Protein AF-A0A3Q3VNT7-F1 (afdb_monomer_lite)

Organism: Mola mola (NCBI:txid94237)

Foldseek 3Di:
DQLPQLLVLLVQLVQADLVQLAGDDDPDPPGPGLVVVCVDPLNPLSVLSSVLSNLSVVLVDDPVLSVLLSLLLNLVPDDPPDPPNVVSVVVSVVSVVVSVVVCVVVVPPCPSPVDSVVSSVSSVVSVVSVLVVVVVCCVPCVVCCVPPPDPVVCVVNVNPVVVVVVVVVVVVVVPDDDD

Sequence (179 aa):
MSGSLEVVFIRMCRLFDSQNNSVFFDRKFETLMVQQVKKRSCDDLIVSVFDFAKSMCSLHLSEDELALFSAFVLLSADPLWLQEKLQVEKLQQRTQLALQHLLHKNQRRDGLLSKPSCKVATLRSLCTRHAEKLSAFRAVYSDVIGSRFPPLYKELFGVNSQETLSRAFNETTSGTRSP

InterPro domains:
  IPR000536 Nuclear hormone receptor, ligand-binding domain [PF00104] (19-138)
  IPR000536 Nuclear hormone receptor, ligand-binding domain [PS51843] (1-156)
  IPR035500 Nuclear hormone receptor-like domain superfamily [G3DSA:1.10.565.10] (1-167)
  IPR035500 Nuclear hormone receptor-like domain superfamily [SSF48508] (2-159)

Radius of gyration: 20.41 Å; chains: 1; bounding box: 44×46×74 Å

Structure (mmCIF, N/CA/C/O backbone):
data_AF-A0A3Q3VNT7-F1
#
_entry.id   AF-A0A3Q3VNT7-F1
#
loop_
_atom_site.group_PDB
_atom_site.id
_atom_site.type_symbol
_atom_site.label_atom_id
_atom_site.label_alt_id
_atom_site.label_comp_id
_atom_site.label_asym_id
_atom_site.label_entity_id
_atom_site.label_seq_id
_atom_site.pdbx_PDB_ins_code
_atom_site.Cartn_x
_atom_site.Cartn_y
_atom_site.Cartn_z
_atom_site.occupancy
_atom_site.B_iso_or_equiv
_atom_site.auth_seq_id
_atom_site.auth_comp_id
_atom_site.a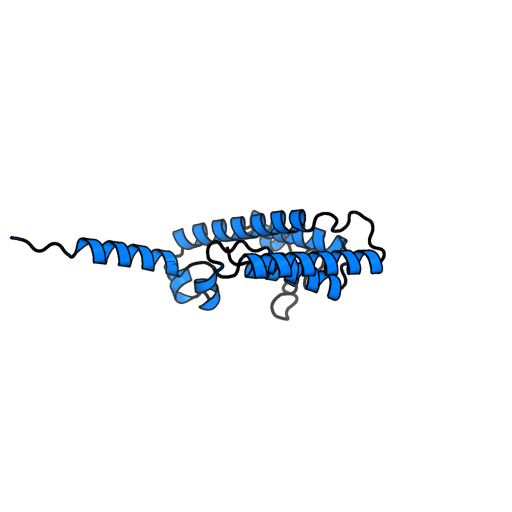uth_asym_id
_atom_site.auth_atom_id
_atom_site.pdbx_PDB_model_num
ATOM 1 N N . MET A 1 1 ? -3.908 7.938 -9.041 1.00 53.28 1 MET A N 1
ATOM 2 C CA . MET A 1 1 ? -3.459 6.546 -9.282 1.00 53.28 1 MET A CA 1
ATOM 3 C C . MET A 1 1 ? -4.440 5.613 -8.596 1.00 53.28 1 MET A C 1
ATOM 5 O O . MET A 1 1 ? -4.939 5.979 -7.540 1.00 53.28 1 MET A O 1
ATOM 9 N N . SER A 1 2 ? -4.749 4.461 -9.193 1.00 67.94 2 SER A N 1
ATOM 10 C CA . SER A 1 2 ? -5.614 3.457 -8.558 1.00 67.94 2 SER A CA 1
ATOM 11 C C . SER A 1 2 ? -4.939 2.893 -7.299 1.00 67.94 2 SER A C 1
ATOM 13 O O . SER A 1 2 ? -3.744 2.600 -7.331 1.00 67.94 2 SER A O 1
ATOM 15 N N . GLY A 1 3 ? -5.687 2.732 -6.201 1.00 80.88 3 GLY A N 1
ATOM 16 C CA . GLY A 1 3 ? -5.177 2.233 -4.910 1.00 80.88 3 GLY A CA 1
ATOM 17 C C . GLY A 1 3 ? -4.738 0.764 -4.918 1.00 80.88 3 GLY A C 1
ATOM 18 O O . GLY A 1 3 ? -4.270 0.247 -3.906 1.00 80.88 3 GLY A O 1
ATOM 19 N N . SER A 1 4 ? -4.868 0.070 -6.051 1.00 87.31 4 SER A N 1
ATOM 20 C CA . SER A 1 4 ? -4.514 -1.343 -6.186 1.00 87.31 4 SER A CA 1
ATOM 21 C C . SER A 1 4 ? -3.041 -1.619 -5.874 1.00 87.31 4 SER A C 1
ATOM 23 O O . SER A 1 4 ? -2.745 -2.581 -5.167 1.00 87.31 4 SER A O 1
ATOM 25 N N . LEU A 1 5 ? -2.114 -0.768 -6.334 1.00 90.88 5 LEU A N 1
ATOM 26 C CA . LEU A 1 5 ? -0.682 -0.949 -6.060 1.00 90.88 5 LEU A CA 1
ATOM 27 C C . LEU A 1 5 ? -0.347 -0.740 -4.576 1.00 90.88 5 LEU A C 1
ATOM 29 O O . LEU A 1 5 ? 0.462 -1.477 -4.015 1.00 90.88 5 LEU A O 1
ATOM 33 N N . GLU A 1 6 ? -1.005 0.218 -3.922 1.00 92.62 6 GLU A N 1
ATOM 34 C CA . GLU A 1 6 ? -0.840 0.456 -2.485 1.00 92.62 6 GLU A CA 1
ATOM 35 C C . GLU A 1 6 ? -1.237 -0.794 -1.685 1.00 92.62 6 GLU A C 1
ATOM 37 O O . GLU A 1 6 ? -0.494 -1.248 -0.814 1.00 92.62 6 GLU A O 1
ATOM 42 N N . VAL A 1 7 ? -2.365 -1.418 -2.044 1.00 92.75 7 VAL A N 1
ATOM 43 C CA . VAL A 1 7 ? -2.821 -2.674 -1.431 1.00 92.75 7 VAL A CA 1
ATOM 44 C C . VAL A 1 7 ? -1.852 -3.826 -1.707 1.00 92.75 7 VAL A C 1
ATOM 46 O O . VAL A 1 7 ? -1.610 -4.638 -0.812 1.00 92.75 7 VAL A O 1
ATOM 49 N N . VAL A 1 8 ? -1.250 -3.899 -2.899 1.00 92.12 8 VAL A N 1
ATOM 50 C CA . VAL A 1 8 ? -0.211 -4.899 -3.205 1.00 92.12 8 VAL A CA 1
ATOM 51 C C . VAL A 1 8 ? 0.985 -4.750 -2.264 1.00 92.12 8 VAL A C 1
ATOM 53 O O . VAL A 1 8 ? 1.425 -5.752 -1.701 1.00 92.12 8 VAL A O 1
ATOM 56 N N . PHE A 1 9 ? 1.473 -3.529 -2.019 1.00 92.88 9 PHE A N 1
ATOM 57 C CA . PHE A 1 9 ? 2.572 -3.307 -1.072 1.00 92.88 9 PHE A CA 1
ATOM 58 C C . PHE A 1 9 ? 2.203 -3.710 0.359 1.00 92.88 9 PHE A C 1
ATOM 60 O O . PHE A 1 9 ? 3.011 -4.332 1.050 1.00 92.88 9 PHE A O 1
ATOM 67 N N . ILE A 1 10 ? 0.971 -3.441 0.798 1.00 93.19 10 ILE A N 1
ATOM 68 C CA . ILE A 1 10 ? 0.489 -3.899 2.109 1.00 93.19 10 ILE A CA 1
ATOM 69 C C . ILE A 1 10 ? 0.477 -5.432 2.176 1.00 93.19 10 ILE A C 1
ATOM 71 O O . ILE A 1 10 ? 0.971 -6.019 3.138 1.00 93.19 10 ILE A O 1
ATOM 75 N N . ARG A 1 11 ? -0.058 -6.107 1.152 1.00 90.25 11 ARG A N 1
ATOM 76 C CA . ARG A 1 11 ? -0.147 -7.576 1.122 1.00 90.25 11 ARG A CA 1
ATOM 77 C C . ARG A 1 11 ? 1.221 -8.243 1.032 1.00 90.25 11 ARG A C 1
ATOM 79 O O . ARG A 1 11 ? 1.415 -9.283 1.655 1.00 90.25 11 ARG A O 1
ATOM 86 N N . MET A 1 12 ? 2.168 -7.626 0.334 1.00 89.44 12 MET A N 1
ATOM 87 C CA . MET A 1 12 ? 3.555 -8.079 0.262 1.00 89.44 12 MET A CA 1
ATOM 88 C C . MET A 1 12 ? 4.237 -8.101 1.639 1.00 89.44 12 MET A C 1
ATOM 90 O O . MET A 1 12 ? 5.047 -8.989 1.881 1.00 89.44 12 MET A O 1
ATOM 94 N N . CYS A 1 13 ? 3.835 -7.249 2.591 1.00 88.38 13 CYS A N 1
ATOM 95 C CA . CYS A 1 13 ? 4.360 -7.291 3.963 1.00 88.38 13 CYS A CA 1
ATOM 96 C C . CYS A 1 13 ? 4.090 -8.633 4.674 1.00 88.38 13 CYS A C 1
ATOM 98 O O . CYS A 1 13 ? 4.841 -9.012 5.564 1.00 88.38 13 CYS A O 1
ATOM 100 N N . ARG A 1 14 ? 3.051 -9.383 4.272 1.00 86.44 14 ARG A N 1
ATOM 101 C CA . ARG A 1 14 ? 2.756 -10.732 4.808 1.00 86.44 14 ARG A CA 1
ATOM 102 C C . ARG A 1 14 ? 3.728 -11.795 4.304 1.00 86.44 14 ARG A C 1
ATOM 104 O O . ARG A 1 14 ? 3.849 -12.859 4.896 1.00 86.44 14 ARG A O 1
ATOM 111 N N . LEU A 1 15 ? 4.371 -11.511 3.179 1.00 85.06 15 LEU A N 1
ATOM 112 C CA . LEU A 1 15 ? 5.355 -12.360 2.525 1.00 85.06 15 LEU A CA 1
ATOM 113 C C . LEU A 1 15 ? 6.779 -11.870 2.814 1.00 85.06 15 LEU A C 1
ATOM 115 O O . LEU A 1 15 ? 7.712 -12.331 2.166 1.00 85.06 15 LEU A O 1
ATOM 119 N N . PHE A 1 16 ? 6.953 -10.912 3.72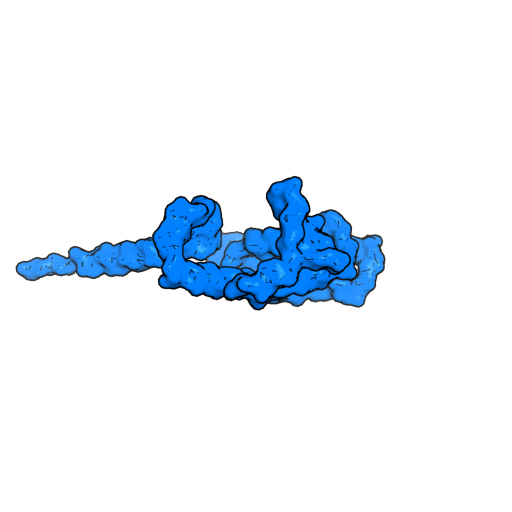8 1.00 86.06 16 PHE A N 1
ATOM 120 C CA . PHE A 1 16 ? 8.247 -10.324 4.043 1.00 86.06 16 PHE A CA 1
ATOM 121 C C . PHE A 1 16 ? 8.838 -10.949 5.306 1.00 86.06 16 PHE A C 1
ATOM 123 O O . PHE A 1 16 ? 8.210 -10.958 6.364 1.00 86.06 16 PHE A O 1
ATOM 130 N N . ASP A 1 17 ? 10.076 -11.418 5.201 1.00 84.38 17 ASP A N 1
ATOM 131 C CA . ASP A 1 17 ? 10.892 -11.820 6.337 1.00 84.38 17 ASP A CA 1
ATOM 132 C C . ASP A 1 17 ? 11.815 -10.661 6.726 1.00 84.38 17 ASP A C 1
ATOM 134 O O . ASP A 1 17 ? 12.792 -10.346 6.034 1.00 84.38 17 ASP A O 1
ATOM 138 N N . SER A 1 18 ? 11.504 -10.029 7.859 1.00 83.44 18 SER A N 1
ATOM 139 C CA . SER A 1 18 ? 12.266 -8.900 8.389 1.00 83.44 18 SER A CA 1
ATOM 140 C C . SER A 1 18 ? 13.630 -9.276 8.959 1.00 83.44 18 SER A C 1
ATOM 142 O O . SER A 1 18 ? 14.480 -8.396 9.067 1.00 83.44 18 SER A O 1
ATOM 144 N N . GLN A 1 19 ? 13.859 -10.539 9.334 1.00 82.00 19 GLN A N 1
ATOM 145 C CA . GLN A 1 19 ? 15.164 -10.981 9.837 1.00 82.00 19 GLN A CA 1
ATOM 146 C C . GLN A 1 19 ? 16.163 -11.081 8.685 1.00 82.00 19 GLN A C 1
ATOM 148 O O . GLN A 1 19 ? 17.286 -10.588 8.778 1.00 82.00 19 GLN A O 1
ATOM 153 N N . ASN A 1 20 ? 15.716 -11.655 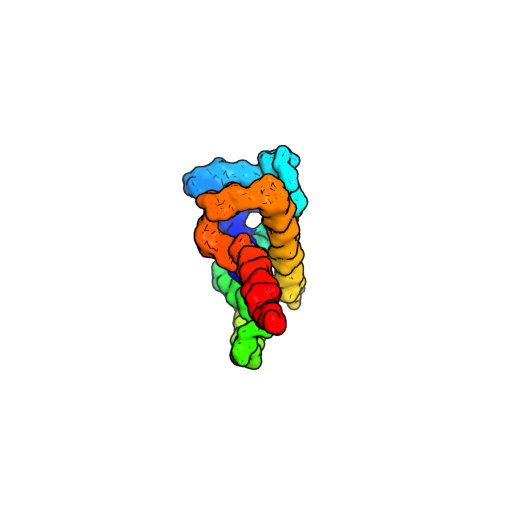7.568 1.00 77.19 20 ASN A N 1
ATOM 154 C CA . ASN A 1 20 ? 16.554 -11.902 6.398 1.00 77.19 20 ASN A CA 1
ATOM 155 C C . ASN A 1 20 ? 16.460 -10.810 5.322 1.00 77.19 20 ASN A C 1
ATOM 157 O O . ASN A 1 20 ? 17.182 -10.870 4.328 1.00 77.19 20 ASN A O 1
ATOM 161 N N . ASN A 1 21 ? 15.595 -9.805 5.504 1.00 75.62 21 ASN A N 1
ATOM 162 C CA . ASN A 1 21 ? 15.298 -8.773 4.508 1.00 75.62 21 ASN A CA 1
ATOM 163 C C . ASN A 1 21 ? 14.986 -9.385 3.141 1.00 75.62 21 ASN A C 1
ATOM 165 O O . ASN A 1 21 ? 15.684 -9.117 2.158 1.00 75.62 21 ASN A O 1
ATOM 169 N N . SER A 1 22 ? 13.964 -10.238 3.104 1.00 75.88 22 SER A N 1
ATOM 170 C CA . SER A 1 22 ? 13.599 -11.006 1.915 1.00 75.88 22 SER A CA 1
ATOM 171 C C . SER A 1 22 ? 12.091 -11.139 1.752 1.00 75.88 22 SER A C 1
ATOM 173 O O . SER A 1 22 ? 11.336 -10.957 2.704 1.00 75.88 22 SER A O 1
ATOM 175 N N . VAL A 1 23 ? 11.655 -11.429 0.527 1.00 76.62 23 VAL A N 1
ATOM 176 C CA . VAL A 1 23 ? 10.243 -11.575 0.162 1.00 76.62 23 VAL A CA 1
ATOM 177 C C . VAL A 1 23 ? 10.044 -12.936 -0.468 1.00 76.62 23 VAL A C 1
ATOM 179 O O . VAL A 1 23 ? 10.806 -13.312 -1.355 1.00 76.62 23 VAL A O 1
ATOM 182 N N . PHE A 1 24 ? 8.999 -13.645 -0.060 1.00 72.44 24 PHE A N 1
ATOM 183 C CA . PHE A 1 24 ? 8.593 -14.881 -0.713 1.00 72.44 24 PHE A CA 1
ATOM 184 C C . PHE A 1 24 ? 7.988 -14.583 -2.091 1.00 72.44 24 PHE A C 1
ATOM 186 O O . PHE A 1 24 ? 6.931 -13.956 -2.185 1.00 72.44 24 PHE A O 1
ATOM 193 N N . PHE A 1 25 ? 8.641 -15.050 -3.159 1.00 66.00 25 PHE A N 1
ATOM 194 C CA . PHE A 1 25 ? 8.184 -14.872 -4.538 1.00 66.00 25 PHE A CA 1
ATOM 195 C C . PHE A 1 25 ? 8.215 -16.204 -5.307 1.00 66.00 25 PHE A C 1
ATOM 197 O O . PHE A 1 25 ? 9.201 -16.928 -5.270 1.00 66.00 25 PHE A O 1
ATOM 204 N N . ASP A 1 26 ? 7.112 -16.535 -5.986 1.00 55.44 26 ASP A N 1
ATOM 205 C CA . ASP A 1 26 ? 6.976 -17.680 -6.909 1.00 55.44 26 ASP A CA 1
ATOM 206 C C . ASP A 1 26 ? 7.361 -19.077 -6.367 1.00 55.44 26 ASP A C 1
ATOM 208 O O . ASP A 1 26 ? 8.075 -19.845 -7.008 1.00 55.44 26 ASP A O 1
ATOM 212 N N . ARG A 1 27 ? 6.885 -19.433 -5.160 1.00 52.91 27 ARG A N 1
ATOM 213 C CA . ARG A 1 27 ? 7.031 -20.773 -4.524 1.00 52.91 27 ARG A CA 1
ATOM 214 C C . ARG A 1 27 ? 8.465 -21.318 -4.405 1.00 52.91 27 ARG A C 1
ATOM 216 O O . ARG A 1 27 ? 8.653 -22.429 -3.914 1.00 52.91 27 ARG A O 1
ATOM 223 N N . LYS A 1 28 ? 9.470 -20.539 -4.781 1.00 53.38 28 LYS A N 1
ATOM 224 C CA . LYS A 1 28 ? 10.877 -20.747 -4.481 1.00 53.38 28 LYS A CA 1
ATOM 225 C C . LYS A 1 28 ? 11.251 -19.727 -3.416 1.00 53.38 28 LYS A C 1
ATOM 227 O O . LYS A 1 28 ? 10.797 -18.586 -3.451 1.00 53.38 28 LYS A O 1
ATOM 232 N N . PHE A 1 29 ? 12.108 -20.111 -2.475 1.00 49.75 29 PHE A N 1
ATOM 233 C CA . PHE A 1 29 ? 12.888 -19.132 -1.717 1.00 49.75 29 PHE A CA 1
ATOM 234 C C . PHE A 1 29 ? 13.902 -18.492 -2.682 1.00 49.75 29 PHE A C 1
ATOM 236 O O . PHE A 1 29 ? 15.109 -18.638 -2.524 1.00 49.75 29 PHE A O 1
ATOM 243 N N . GLU A 1 30 ? 13.438 -17.827 -3.743 1.00 50.97 30 GLU A N 1
ATOM 244 C CA . GLU A 1 30 ? 14.268 -16.839 -4.410 1.00 50.97 30 GLU A CA 1
ATOM 245 C C . GLU A 1 30 ? 14.271 -15.645 -3.481 1.00 50.97 30 GLU A C 1
ATOM 247 O O . GLU A 1 30 ? 13.433 -14.748 -3.542 1.00 50.97 30 GLU A O 1
ATOM 252 N N . THR A 1 31 ? 15.190 -15.718 -2.527 1.00 50.03 31 THR A N 1
ATOM 253 C CA . THR A 1 31 ? 15.513 -14.645 -1.620 1.00 50.03 31 THR A CA 1
ATOM 254 C C . THR A 1 31 ? 15.937 -13.460 -2.480 1.00 50.03 31 THR A C 1
ATOM 256 O O . THR A 1 31 ? 17.117 -13.303 -2.784 1.00 50.03 31 THR A O 1
ATOM 259 N N . LEU A 1 32 ? 14.986 -12.616 -2.891 1.00 54.19 32 LEU A N 1
ATOM 260 C CA . LEU A 1 32 ? 15.265 -11.269 -3.375 1.00 54.19 32 LEU A CA 1
ATOM 261 C C . LEU A 1 32 ? 15.806 -10.499 -2.173 1.00 54.19 32 LEU A C 1
ATOM 263 O O . LEU A 1 32 ? 15.107 -9.728 -1.521 1.00 54.19 32 LEU A O 1
ATOM 267 N N . MET A 1 33 ? 17.052 -10.795 -1.812 1.00 55.69 33 MET A N 1
ATOM 268 C CA . MET A 1 33 ? 17.759 -10.081 -0.775 1.00 55.69 33 MET A CA 1
ATOM 269 C C . MET A 1 33 ? 17.960 -8.663 -1.269 1.00 55.69 33 MET A C 1
ATOM 271 O O . MET A 1 33 ? 18.352 -8.449 -2.420 1.00 55.69 33 MET A O 1
ATOM 275 N N . VAL A 1 34 ? 17.804 -7.697 -0.366 1.00 56.19 34 VAL A N 1
ATOM 276 C CA . VAL A 1 34 ? 18.191 -6.298 -0.616 1.00 56.19 34 VAL A CA 1
ATOM 277 C C . VAL A 1 34 ? 19.576 -6.220 -1.266 1.00 56.19 34 VAL A C 1
ATOM 279 O O . VAL A 1 34 ? 19.795 -5.391 -2.140 1.00 56.19 34 VAL A O 1
ATOM 282 N N . GLN A 1 35 ? 20.502 -7.112 -0.891 1.00 53.31 35 GLN A N 1
ATOM 283 C CA . GLN A 1 35 ? 21.853 -7.177 -1.457 1.00 53.31 35 GLN A CA 1
ATOM 284 C C . GLN A 1 35 ? 21.911 -7.609 -2.932 1.00 53.31 35 GLN A C 1
ATOM 286 O O . GLN A 1 35 ? 22.764 -7.118 -3.666 1.00 53.31 35 GLN A O 1
ATOM 291 N N . GLN A 1 36 ? 21.025 -8.500 -3.384 1.00 53.31 36 GLN A N 1
ATOM 292 C CA . GLN A 1 36 ? 20.955 -8.905 -4.794 1.00 53.31 36 GLN A CA 1
ATOM 293 C C . GLN A 1 36 ? 20.263 -7.844 -5.649 1.00 53.31 36 GLN A C 1
ATOM 295 O O . GLN A 1 36 ? 20.623 -7.648 -6.811 1.00 53.31 36 GLN A O 1
ATOM 300 N N . VAL A 1 37 ? 19.303 -7.127 -5.060 1.00 52.62 37 VAL A N 1
ATOM 301 C CA . VAL A 1 37 ? 18.627 -6.017 -5.728 1.00 52.62 37 VAL A CA 1
ATOM 302 C C . VAL A 1 37 ? 19.531 -4.791 -5.838 1.00 52.62 37 VAL A C 1
ATOM 304 O O . VAL A 1 37 ? 19.559 -4.209 -6.914 1.00 52.62 37 VAL A O 1
ATOM 307 N N . LYS A 1 38 ? 20.361 -4.522 -4.812 1.00 52.06 38 LYS A N 1
ATOM 308 C CA . LYS A 1 38 ? 21.379 -3.448 -4.751 1.00 52.06 38 LYS A CA 1
ATOM 309 C C . LYS A 1 38 ? 22.374 -3.398 -5.923 1.00 52.06 38 LYS A C 1
ATOM 311 O O . LYS A 1 38 ? 23.187 -2.486 -6.008 1.00 52.06 38 LYS A O 1
ATOM 316 N N . LYS A 1 39 ? 22.407 -4.431 -6.768 1.00 49.62 39 LYS A N 1
ATOM 317 C CA . LYS A 1 39 ? 23.275 -4.530 -7.950 1.00 49.62 39 LYS A CA 1
ATOM 318 C C . LYS A 1 39 ? 22.581 -4.091 -9.247 1.00 49.62 39 LYS A C 1
ATOM 320 O O . LYS A 1 39 ? 23.200 -4.174 -10.306 1.00 49.62 39 LYS A O 1
ATOM 325 N N . ARG A 1 40 ? 21.309 -3.674 -9.210 1.00 53.09 40 ARG A N 1
ATOM 326 C CA . ARG A 1 40 ? 20.513 -3.307 -10.395 1.00 53.09 40 ARG A CA 1
ATOM 327 C C . ARG A 1 40 ? 20.009 -1.868 -10.283 1.00 53.09 40 ARG A C 1
ATOM 329 O O . ARG A 1 40 ? 19.690 -1.401 -9.211 1.00 53.09 40 ARG A O 1
ATOM 336 N N . SER A 1 41 ? 19.838 -1.171 -11.404 1.00 53.72 41 SER A N 1
ATOM 337 C CA . SER A 1 41 ? 19.462 0.258 -11.499 1.00 53.72 41 SER A CA 1
ATOM 338 C C . SER A 1 41 ? 18.081 0.675 -10.920 1.00 53.72 41 SER A C 1
ATOM 340 O O . SER A 1 41 ? 17.605 1.784 -11.180 1.00 53.72 41 SER A O 1
ATOM 342 N N . CYS A 1 42 ? 17.428 -0.176 -10.119 1.00 58.62 42 CYS A N 1
ATOM 343 C CA . CYS A 1 42 ? 16.150 0.061 -9.431 1.00 58.62 42 CYS A CA 1
ATOM 344 C C . CYS A 1 42 ? 16.311 0.054 -7.893 1.00 58.62 42 CYS A C 1
ATOM 346 O O . CYS A 1 42 ? 15.419 -0.368 -7.154 1.00 58.62 42 CYS A O 1
ATOM 348 N N . ASP A 1 43 ? 17.477 0.480 -7.409 1.00 70.94 43 ASP A N 1
ATOM 349 C CA . ASP A 1 43 ? 17.869 0.348 -6.003 1.00 70.94 43 ASP A CA 1
ATOM 350 C C . ASP A 1 43 ? 16.971 1.121 -5.039 1.00 70.94 43 ASP A C 1
ATOM 352 O O . ASP A 1 43 ? 16.573 0.612 -3.995 1.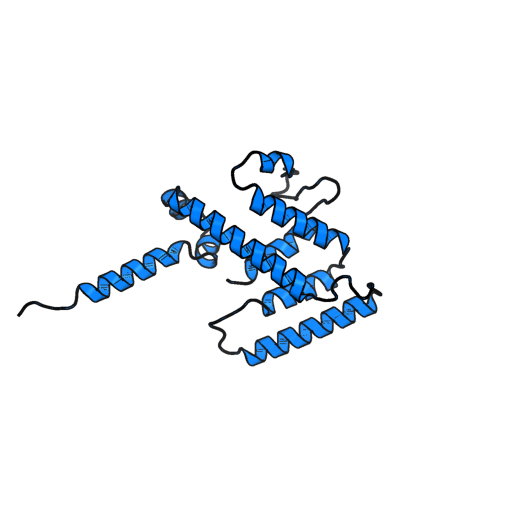00 70.94 43 ASP A O 1
ATOM 356 N N . ASP A 1 44 ? 16.609 2.347 -5.387 1.00 83.38 44 ASP A N 1
ATOM 357 C CA . ASP A 1 44 ? 15.897 3.268 -4.509 1.00 83.38 44 ASP A CA 1
ATOM 358 C C . ASP A 1 44 ? 14.435 2.864 -4.275 1.00 83.38 44 ASP A C 1
ATOM 360 O O . ASP A 1 44 ? 13.940 2.978 -3.151 1.00 83.38 44 ASP A O 1
ATOM 364 N N . LEU A 1 45 ? 13.740 2.359 -5.303 1.00 87.50 45 LEU A N 1
ATOM 365 C CA . LEU A 1 45 ? 12.364 1.881 -5.154 1.00 87.50 45 LEU A CA 1
ATOM 366 C C . LEU A 1 45 ? 12.308 0.636 -4.285 1.00 87.50 45 LEU A C 1
ATOM 368 O O . LEU A 1 45 ? 11.517 0.589 -3.346 1.00 87.50 45 LEU A O 1
ATOM 372 N N . ILE A 1 46 ? 13.148 -0.354 -4.574 1.00 85.25 46 ILE A N 1
ATOM 373 C CA . ILE A 1 46 ? 13.089 -1.618 -3.850 1.00 85.25 46 ILE A CA 1
ATOM 374 C C . ILE A 1 46 ? 13.538 -1.435 -2.400 1.00 85.25 46 ILE A C 1
ATOM 376 O O . ILE A 1 46 ? 12.871 -1.946 -1.503 1.00 85.25 46 ILE A O 1
ATOM 380 N N . VAL A 1 47 ? 14.580 -0.635 -2.145 1.00 85.94 47 VAL A N 1
ATOM 381 C CA . VAL A 1 47 ? 14.962 -0.256 -0.775 1.00 85.94 47 VAL A CA 1
ATOM 382 C C . VAL A 1 47 ? 13.790 0.409 -0.048 1.00 85.94 47 VAL A C 1
ATOM 384 O O . VAL A 1 47 ? 13.443 -0.020 1.049 1.00 85.94 47 VAL A O 1
ATOM 387 N N . SER A 1 48 ? 13.110 1.371 -0.683 1.00 90.62 48 SER A N 1
ATOM 388 C CA . SER A 1 48 ? 11.960 2.057 -0.072 1.00 90.62 48 SER A CA 1
ATOM 389 C C . SER A 1 48 ? 10.793 1.105 0.229 1.00 90.62 48 SER A C 1
ATOM 391 O O . SER A 1 48 ? 10.158 1.216 1.277 1.00 90.62 48 SER A O 1
ATOM 393 N N . VAL A 1 49 ? 10.511 0.148 -0.664 1.00 90.50 49 VAL A N 1
ATOM 394 C CA . VAL A 1 49 ? 9.477 -0.881 -0.451 1.00 90.50 49 VAL A CA 1
ATOM 395 C C . VAL A 1 49 ? 9.848 -1.789 0.725 1.00 90.50 49 VAL A C 1
ATOM 397 O O . VAL A 1 49 ? 8.991 -2.113 1.543 1.00 90.50 49 VAL A O 1
ATOM 400 N N . PHE A 1 50 ? 11.119 -2.174 0.852 1.00 89.00 50 PHE A N 1
ATOM 401 C CA . PHE A 1 50 ? 11.586 -3.027 1.946 1.00 89.00 50 PHE A CA 1
ATOM 402 C C . PHE A 1 50 ? 11.580 -2.290 3.287 1.00 89.00 50 PHE A C 1
ATOM 404 O O . PHE A 1 50 ? 11.206 -2.874 4.302 1.00 89.00 50 PHE A O 1
ATOM 411 N N . ASP A 1 51 ? 11.943 -1.009 3.310 1.00 90.31 51 ASP A N 1
ATOM 412 C CA . ASP A 1 51 ? 11.866 -0.189 4.521 1.00 90.31 51 ASP A CA 1
ATOM 413 C C . ASP A 1 51 ? 10.415 0.027 4.966 1.00 90.31 51 ASP A C 1
ATOM 415 O O . ASP A 1 51 ? 10.105 -0.072 6.157 1.00 90.31 51 ASP A O 1
ATOM 419 N N . PHE A 1 52 ? 9.496 0.213 4.014 1.00 92.00 52 PHE A N 1
ATOM 420 C CA . PHE A 1 52 ? 8.065 0.193 4.303 1.00 92.00 52 PHE A CA 1
ATOM 421 C C . PHE A 1 52 ? 7.619 -1.159 4.879 1.00 92.00 52 PHE A C 1
ATOM 423 O O . PHE A 1 52 ? 6.955 -1.177 5.918 1.00 92.00 52 PHE A O 1
ATOM 430 N N . ALA A 1 53 ? 8.024 -2.277 4.267 1.00 91.12 53 ALA A N 1
ATOM 431 C CA . ALA A 1 53 ? 7.667 -3.618 4.724 1.00 91.12 53 ALA A CA 1
ATOM 432 C C . ALA A 1 53 ? 8.165 -3.894 6.151 1.00 91.12 53 ALA A C 1
ATOM 434 O O . ALA A 1 53 ? 7.371 -4.279 7.007 1.00 91.12 53 ALA A O 1
ATOM 435 N N . LYS A 1 54 ? 9.431 -3.581 6.461 1.00 89.56 54 LYS A N 1
ATOM 436 C CA . LYS A 1 54 ? 9.976 -3.641 7.832 1.00 89.56 54 LYS A CA 1
ATOM 437 C C . LYS A 1 54 ? 9.138 -2.830 8.812 1.00 89.56 54 LYS A C 1
ATOM 439 O O . LYS A 1 54 ? 8.802 -3.316 9.889 1.00 89.56 54 LYS A O 1
ATOM 444 N N . SER A 1 55 ? 8.793 -1.602 8.426 1.00 90.31 55 SER A N 1
ATOM 445 C CA . SER A 1 55 ? 8.005 -0.699 9.260 1.00 90.31 55 SER A CA 1
ATOM 446 C C . SER A 1 55 ? 6.571 -1.188 9.480 1.00 90.31 55 SER A C 1
ATOM 448 O O . SER A 1 55 ? 5.962 -0.816 10.478 1.00 90.31 55 SER A O 1
ATOM 450 N N . MET A 1 56 ? 6.016 -1.993 8.570 1.00 90.12 56 MET A N 1
ATOM 451 C CA . MET A 1 56 ? 4.725 -2.663 8.749 1.00 90.12 56 MET A CA 1
ATOM 452 C C . MET A 1 56 ? 4.856 -3.917 9.622 1.00 90.12 56 MET A C 1
ATOM 454 O O . MET A 1 56 ? 4.051 -4.107 10.532 1.00 90.12 56 MET A O 1
ATOM 458 N N . CYS A 1 57 ? 5.892 -4.735 9.414 1.00 89.06 57 CYS A N 1
ATOM 459 C CA . CYS A 1 57 ? 6.161 -5.926 10.224 1.00 89.06 57 CYS A CA 1
ATOM 460 C C . CYS A 1 57 ? 6.402 -5.582 11.698 1.00 89.06 57 CYS A C 1
ATOM 462 O O . CYS A 1 57 ? 5.887 -6.279 12.567 1.00 89.06 57 CYS A O 1
ATOM 464 N N . SER A 1 58 ? 7.088 -4.470 11.995 1.00 88.12 58 SER A N 1
ATOM 465 C CA . SER A 1 58 ? 7.312 -4.008 13.374 1.00 88.12 58 SER A CA 1
ATOM 466 C C . SER A 1 58 ? 6.029 -3.636 14.120 1.00 88.12 58 SER A C 1
ATOM 468 O O . SER A 1 58 ? 6.041 -3.504 15.341 1.00 88.12 58 SER A O 1
ATOM 470 N N . LEU A 1 59 ? 4.919 -3.427 13.403 1.00 87.69 59 LEU A N 1
ATOM 471 C CA . LEU A 1 59 ? 3.621 -3.177 14.025 1.00 87.69 59 LEU A CA 1
ATOM 472 C C . LEU A 1 59 ? 2.955 -4.473 14.484 1.00 87.69 59 LEU A C 1
ATOM 474 O O . LEU A 1 59 ? 2.031 -4.398 15.282 1.00 87.69 59 LEU A O 1
ATOM 478 N N . HIS A 1 60 ? 3.384 -5.642 13.992 1.00 87.75 60 HIS A N 1
ATOM 479 C CA . HIS A 1 60 ? 2.791 -6.944 14.305 1.00 87.75 60 HIS A CA 1
ATOM 480 C C . HIS A 1 60 ? 1.259 -6.940 14.191 1.00 87.75 60 HIS A C 1
ATOM 482 O O . HIS A 1 60 ? 0.568 -7.377 15.111 1.00 87.75 60 HIS A O 1
ATOM 488 N N . LEU A 1 61 ? 0.711 -6.349 13.123 1.00 88.69 61 LEU A N 1
ATOM 489 C CA . LEU A 1 61 ? -0.740 -6.275 12.926 1.00 88.69 61 LEU A CA 1
ATOM 490 C C . LEU A 1 61 ? -1.332 -7.678 12.768 1.00 88.69 61 LEU A C 1
ATOM 492 O O . LEU A 1 61 ? -0.725 -8.540 12.134 1.00 88.69 61 LEU A O 1
ATOM 496 N N . SER A 1 62 ? -2.519 -7.894 13.328 1.00 91.25 62 SER A N 1
ATOM 497 C CA . SER A 1 62 ? -3.295 -9.101 13.053 1.00 91.25 62 SER A CA 1
ATOM 498 C C . SER A 1 62 ? -3.838 -9.075 11.621 1.00 91.25 62 SER A C 1
ATOM 500 O O . SER A 1 62 ? -3.878 -8.028 10.969 1.00 91.25 62 SER A O 1
ATOM 502 N N . GLU A 1 63 ? -4.294 -10.226 11.127 1.00 91.25 63 GLU A N 1
ATOM 503 C CA . GLU A 1 63 ? -4.910 -10.324 9.797 1.00 91.25 63 GLU A CA 1
ATOM 504 C C . GLU A 1 63 ? -6.130 -9.402 9.655 1.00 91.25 63 GLU A C 1
ATOM 506 O O . GLU A 1 63 ? -6.275 -8.734 8.631 1.00 91.25 63 GLU A O 1
ATOM 511 N N . ASP A 1 64 ? -6.949 -9.289 10.703 1.00 93.81 64 ASP A N 1
ATOM 512 C CA . ASP A 1 64 ? -8.131 -8.422 10.719 1.00 93.81 64 ASP A CA 1
ATOM 513 C C . ASP A 1 64 ? -7.755 -6.931 10.682 1.00 93.81 64 ASP A C 1
ATOM 515 O O . ASP A 1 64 ? -8.351 -6.144 9.943 1.00 93.81 64 ASP A O 1
ATOM 519 N N . GLU A 1 65 ? -6.728 -6.530 11.439 1.00 92.31 65 GLU A N 1
ATOM 520 C CA . GLU A 1 65 ? -6.224 -5.151 11.440 1.00 92.31 65 GLU A CA 1
ATOM 521 C C . GLU A 1 65 ? -5.616 -4.784 10.085 1.00 92.31 65 GLU A C 1
ATOM 523 O O . GLU A 1 65 ? -5.874 -3.701 9.555 1.00 92.31 65 GLU A O 1
ATOM 528 N N . LEU A 1 66 ? -4.845 -5.697 9.491 1.00 92.50 66 LEU A N 1
ATOM 529 C CA . LEU A 1 66 ? -4.251 -5.507 8.174 1.00 92.50 66 LEU A CA 1
ATOM 530 C C . LEU A 1 66 ? -5.319 -5.463 7.072 1.00 92.50 66 LEU A C 1
ATOM 532 O O . LEU A 1 66 ? -5.191 -4.685 6.122 1.00 92.50 66 LEU A O 1
ATOM 536 N N . ALA A 1 67 ? -6.379 -6.266 7.190 1.00 94.06 67 ALA A N 1
ATOM 537 C CA . ALA A 1 67 ? -7.506 -6.261 6.265 1.00 94.06 67 ALA A CA 1
ATOM 538 C C . ALA A 1 67 ? -8.266 -4.928 6.313 1.00 94.06 67 ALA A C 1
ATOM 540 O O . ALA A 1 67 ? -8.473 -4.312 5.265 1.00 94.06 67 ALA A O 1
ATOM 541 N N . LEU A 1 68 ? -8.608 -4.438 7.511 1.00 94.38 68 LEU A N 1
ATOM 542 C CA . LEU A 1 68 ? -9.255 -3.134 7.683 1.00 94.38 68 LEU A CA 1
ATOM 543 C C . LEU A 1 68 ? -8.359 -1.979 7.227 1.00 94.38 68 LEU A C 1
ATOM 545 O O . LEU A 1 68 ? -8.840 -1.055 6.572 1.00 94.38 68 LEU A O 1
ATOM 549 N N . PHE A 1 69 ? -7.055 -2.043 7.503 1.00 93.69 69 PHE A N 1
ATOM 550 C CA . PHE A 1 69 ? -6.101 -1.052 7.010 1.00 93.69 69 PHE A CA 1
ATOM 551 C C . PHE A 1 69 ? -6.011 -1.053 5.476 1.00 93.69 69 PHE A C 1
ATOM 553 O O . PHE A 1 69 ? -6.052 0.010 4.860 1.00 93.69 69 PHE A O 1
ATOM 560 N N . SER A 1 70 ? -5.970 -2.232 4.846 1.00 94.06 70 SER A N 1
ATOM 561 C CA . SER A 1 70 ? -5.982 -2.365 3.380 1.00 94.06 70 SER A CA 1
ATOM 562 C C . SER A 1 70 ? -7.257 -1.780 2.767 1.00 94.06 70 SER A C 1
ATOM 564 O O . SER A 1 70 ? -7.188 -1.078 1.760 1.00 94.06 70 SER A O 1
ATOM 566 N N . ALA A 1 71 ? -8.415 -2.038 3.384 1.00 94.38 71 ALA A N 1
ATOM 567 C CA . ALA A 1 71 ? -9.692 -1.478 2.953 1.00 94.38 71 ALA A CA 1
ATOM 568 C C . ALA A 1 71 ? -9.709 0.052 3.090 1.00 94.38 71 ALA A C 1
ATOM 570 O O . ALA A 1 71 ? -10.109 0.748 2.160 1.00 94.38 71 ALA A O 1
ATOM 571 N N . PHE A 1 72 ? -9.214 0.585 4.210 1.00 93.00 72 PHE A N 1
ATOM 572 C CA . PHE A 1 72 ? -9.090 2.027 4.416 1.00 93.00 72 PHE A CA 1
ATOM 573 C C . PHE A 1 72 ? -8.201 2.686 3.354 1.00 93.00 72 PHE A C 1
ATOM 575 O O . PHE A 1 72 ? -8.577 3.717 2.801 1.00 93.00 72 PHE A O 1
ATOM 582 N N . VAL A 1 73 ? -7.045 2.093 3.041 1.00 92.19 73 VAL A N 1
ATOM 583 C CA . VAL A 1 73 ? -6.133 2.587 1.995 1.00 92.19 73 VAL A CA 1
ATOM 584 C C . VAL A 1 73 ? -6.824 2.597 0.633 1.00 92.19 73 VAL A C 1
ATOM 586 O O . VAL A 1 73 ? -6.821 3.625 -0.037 1.00 92.19 73 VAL A O 1
ATOM 589 N N . LEU A 1 74 ? -7.498 1.503 0.265 1.00 91.38 74 LEU A N 1
ATOM 590 C CA . LEU A 1 74 ? -8.229 1.405 -0.999 1.00 91.38 74 LEU A CA 1
ATOM 591 C C . LEU A 1 74 ? -9.311 2.490 -1.133 1.00 91.38 74 LEU A C 1
ATOM 593 O O . LEU A 1 74 ? -9.430 3.109 -2.186 1.00 91.38 74 LEU A O 1
ATOM 597 N N . LEU A 1 75 ? -10.061 2.748 -0.059 1.00 90.38 75 LEU A N 1
ATOM 598 C CA . LEU A 1 75 ? -11.097 3.788 -0.002 1.00 90.38 75 LEU A CA 1
ATOM 599 C C . LEU A 1 75 ? -10.522 5.213 0.061 1.00 90.38 75 LEU A C 1
ATOM 601 O O . LEU A 1 75 ? -11.238 6.174 -0.195 1.00 90.38 75 LEU A O 1
ATOM 605 N N . SER A 1 76 ? -9.240 5.353 0.410 1.00 86.38 76 SER A N 1
ATOM 606 C CA . SER A 1 76 ? -8.511 6.628 0.449 1.00 86.38 76 SER A CA 1
ATOM 607 C C . SER A 1 76 ? -7.807 6.960 -0.869 1.00 86.38 76 SER A C 1
ATOM 609 O O . SER A 1 76 ? -7.160 8.009 -0.969 1.00 86.38 76 SER A O 1
ATOM 611 N N . ALA A 1 77 ? -7.862 6.064 -1.857 1.00 76.00 77 ALA A N 1
ATOM 612 C CA . ALA A 1 77 ? -7.301 6.306 -3.175 1.00 76.00 77 ALA A CA 1
ATOM 613 C C . ALA A 1 77 ? -8.094 7.421 -3.856 1.00 76.00 77 ALA A C 1
ATOM 615 O O . ALA A 1 77 ? -9.316 7.365 -3.879 1.00 76.00 77 ALA A O 1
ATOM 616 N N . ASP A 1 78 ? -7.398 8.429 -4.379 1.00 67.25 78 ASP A N 1
ATOM 617 C CA . ASP A 1 78 ? -8.001 9.667 -4.875 1.00 67.25 78 ASP A CA 1
ATOM 618 C C . ASP A 1 78 ? -8.652 9.454 -6.250 1.00 67.25 78 ASP A C 1
ATOM 620 O O . ASP A 1 78 ? -7.934 9.296 -7.251 1.00 67.25 78 ASP A O 1
ATOM 624 N N . PRO A 1 79 ? -9.991 9.415 -6.352 1.00 60.97 79 PRO A N 1
ATOM 625 C CA . PRO A 1 79 ? -10.654 9.203 -7.612 1.00 60.97 79 PRO A CA 1
ATOM 626 C C . PRO A 1 79 ? -11.240 10.553 -8.017 1.00 60.97 79 PRO A C 1
ATOM 628 O O . PRO A 1 79 ? -12.391 10.871 -7.725 1.00 60.97 79 PRO A O 1
ATOM 631 N N . LEU A 1 80 ? -10.447 11.330 -8.758 1.00 65.62 80 LEU A N 1
ATOM 632 C CA . LEU A 1 80 ? -10.908 12.523 -9.488 1.00 65.62 80 LEU A CA 1
ATOM 633 C C . LEU A 1 80 ? -12.154 12.242 -10.364 1.00 65.62 80 LEU A C 1
ATOM 635 O O . LEU A 1 80 ? -12.822 13.169 -10.802 1.00 65.62 80 LEU A O 1
ATOM 639 N N . TRP A 1 81 ? -12.478 10.963 -10.582 1.00 70.12 81 TRP A N 1
ATOM 640 C CA . TRP A 1 81 ? -13.562 10.445 -11.415 1.00 70.12 81 TRP A CA 1
ATOM 641 C C . TRP A 1 81 ? -14.657 9.714 -10.622 1.00 70.12 81 TRP A C 1
ATOM 643 O O . TRP A 1 81 ? -15.436 8.958 -11.201 1.00 70.12 81 TRP A O 1
ATOM 653 N N . LEU A 1 82 ? -14.706 9.866 -9.295 1.00 80.12 82 LEU A N 1
ATOM 654 C CA . LEU A 1 82 ? -15.693 9.157 -8.487 1.00 80.12 82 LEU A CA 1
ATOM 655 C C . LEU A 1 82 ? -17.086 9.772 -8.633 1.00 80.12 82 LEU A C 1
ATOM 657 O O . LEU A 1 82 ? -17.301 10.914 -8.232 1.00 80.12 82 LEU A O 1
ATOM 661 N N . GLN A 1 83 ? -18.045 8.989 -9.128 1.00 83.44 83 GLN A N 1
ATOM 662 C CA . GLN A 1 83 ? -19.439 9.433 -9.232 1.00 83.44 83 GLN A CA 1
ATOM 663 C C . GLN A 1 83 ? -20.086 9.625 -7.851 1.00 83.44 83 GLN A C 1
ATOM 665 O O . GLN A 1 83 ? -20.704 10.653 -7.591 1.00 83.44 83 GLN A O 1
ATOM 670 N N . GLU A 1 84 ? -19.892 8.677 -6.930 1.00 87.31 84 GLU A N 1
ATOM 671 C CA . GLU A 1 84 ? -20.518 8.690 -5.599 1.00 87.31 84 GLU A CA 1
ATOM 672 C C . GLU A 1 84 ? -19.536 9.062 -4.477 1.00 87.31 84 GLU A C 1
ATOM 674 O O . GLU A 1 84 ? -19.407 8.359 -3.470 1.00 87.31 84 GLU A O 1
ATOM 679 N N . LYS A 1 85 ? -18.830 10.191 -4.632 1.00 87.56 85 LYS A N 1
ATOM 680 C CA . LYS A 1 85 ? -17.783 10.632 -3.691 1.00 87.56 85 LYS A CA 1
ATOM 681 C C . LYS A 1 85 ? -18.216 10.600 -2.223 1.00 87.56 85 LYS A C 1
ATOM 683 O O . LYS A 1 85 ? -17.530 10.013 -1.391 1.00 87.56 85 LYS A O 1
ATOM 688 N N . LEU A 1 86 ? -19.396 11.140 -1.923 1.00 89.44 86 LEU A N 1
ATOM 689 C CA . LEU A 1 86 ? -19.916 11.210 -0.556 1.00 89.44 86 LEU A CA 1
ATOM 690 C C . LEU A 1 86 ? -20.165 9.825 0.068 1.00 89.44 86 LEU A C 1
ATOM 692 O O . LEU A 1 86 ? -19.997 9.653 1.275 1.00 89.44 86 LEU A O 1
ATOM 696 N N . GLN A 1 87 ? -20.587 8.833 -0.721 1.00 91.00 87 GLN A N 1
ATOM 697 C CA . GLN A 1 87 ? -20.835 7.484 -0.200 1.00 91.00 87 GLN A CA 1
ATOM 698 C C . GLN A 1 87 ? -19.523 6.772 0.121 1.00 91.00 87 GLN A C 1
ATOM 700 O O . GLN A 1 87 ? -19.408 6.133 1.168 1.00 91.00 87 GLN A O 1
ATOM 705 N N . VAL A 1 88 ? -18.511 6.942 -0.732 1.00 91.69 88 VAL A N 1
ATOM 706 C CA . VAL A 1 88 ? -17.172 6.397 -0.486 1.00 91.69 88 VAL A CA 1
ATOM 707 C C . VAL A 1 88 ? -16.517 7.069 0.715 1.00 91.69 88 VAL A C 1
ATOM 709 O O . VAL A 1 88 ? -15.957 6.366 1.548 1.00 91.69 88 VAL A O 1
ATOM 712 N N . GLU A 1 89 ? -16.660 8.386 0.884 1.00 90.38 89 GLU A N 1
ATOM 713 C CA . GLU A 1 89 ? -16.178 9.099 2.077 1.00 90.38 89 GLU A CA 1
ATOM 714 C C . GLU A 1 89 ? -16.846 8.581 3.360 1.00 90.38 89 GLU A C 1
ATOM 716 O O . GLU A 1 89 ? -16.170 8.305 4.353 1.00 90.38 89 GLU A O 1
ATOM 721 N N . LYS A 1 90 ? -18.168 8.362 3.346 1.00 93.31 90 LYS A N 1
ATOM 722 C CA . LYS A 1 90 ? -18.879 7.752 4.484 1.00 93.31 90 LYS A CA 1
ATOM 723 C C . LYS A 1 90 ? -18.378 6.341 4.781 1.00 93.31 90 LYS A C 1
ATOM 725 O O . LYS A 1 90 ? -18.222 5.976 5.948 1.00 93.31 90 LYS A O 1
ATOM 730 N N . LEU A 1 91 ? -18.137 5.536 3.748 1.00 94.50 91 LEU A N 1
ATOM 731 C CA . LEU A 1 91 ? -17.608 4.185 3.909 1.00 94.50 91 LEU A CA 1
ATOM 732 C C . LEU A 1 91 ? -16.181 4.215 4.471 1.00 94.50 91 LEU A C 1
ATOM 734 O O . LEU A 1 91 ? -15.902 3.512 5.437 1.00 94.50 91 LEU A O 1
ATOM 738 N N . GLN A 1 92 ? -15.320 5.088 3.947 1.00 93.38 92 GLN A N 1
ATOM 739 C CA . GLN A 1 92 ? -13.962 5.319 4.438 1.00 93.38 92 GLN A CA 1
ATOM 740 C C . GLN A 1 92 ? -13.963 5.689 5.928 1.00 93.38 92 GLN A C 1
ATOM 742 O O . GLN A 1 92 ? -13.213 5.093 6.701 1.00 93.38 92 GLN A O 1
ATOM 747 N N . GLN A 1 93 ? -14.833 6.613 6.352 1.00 92.69 93 GLN A N 1
ATOM 748 C CA . GLN A 1 93 ? -14.979 7.001 7.760 1.00 92.69 93 GLN A CA 1
ATOM 749 C C . GLN A 1 93 ? -15.399 5.817 8.640 1.00 92.69 93 GLN A C 1
ATOM 751 O O . GLN A 1 93 ? -14.811 5.592 9.697 1.00 92.69 93 GLN A O 1
ATOM 756 N N . ARG A 1 94 ? -16.375 5.014 8.198 1.00 95.19 94 ARG A N 1
ATOM 757 C CA . ARG A 1 94 ? -16.804 3.804 8.922 1.00 95.19 94 ARG A CA 1
ATOM 758 C C . ARG A 1 94 ? -15.677 2.777 9.033 1.00 95.19 94 ARG A C 1
ATOM 760 O O . ARG A 1 94 ? -15.470 2.224 10.109 1.00 95.19 94 ARG A O 1
ATOM 767 N N . THR A 1 95 ? -14.926 2.549 7.957 1.00 95.19 95 THR A N 1
ATOM 768 C CA . THR A 1 95 ? -13.767 1.645 7.958 1.00 95.19 95 THR A CA 1
ATOM 769 C C . THR A 1 95 ? -12.662 2.154 8.883 1.00 95.19 95 THR A C 1
ATOM 771 O O . THR A 1 95 ? -12.074 1.364 9.619 1.00 95.19 95 THR A O 1
ATOM 774 N N . GLN A 1 96 ? -12.410 3.465 8.908 1.00 92.56 96 GLN A N 1
ATOM 775 C CA . GLN A 1 96 ? -11.450 4.076 9.826 1.00 92.56 96 GLN A CA 1
ATOM 776 C C . GLN A 1 96 ? -11.863 3.883 11.291 1.00 92.56 96 GLN A C 1
ATOM 778 O O . GLN A 1 96 ? -11.030 3.486 12.104 1.00 92.56 96 GLN A O 1
ATOM 783 N N . LEU A 1 97 ? -13.135 4.117 11.627 1.00 92.75 97 LEU A N 1
ATOM 784 C CA . LEU A 1 97 ? -13.658 3.896 12.978 1.00 92.75 97 LEU A CA 1
ATOM 785 C C . LEU A 1 97 ? -13.570 2.420 13.386 1.00 92.75 97 LEU A C 1
ATOM 787 O O . LEU A 1 97 ? -13.147 2.115 14.499 1.00 92.75 97 LEU A O 1
ATOM 791 N N . ALA A 1 98 ? -13.908 1.497 12.481 1.00 94.56 98 ALA A N 1
ATOM 792 C CA . ALA A 1 98 ? -13.782 0.062 12.726 1.00 94.56 98 ALA A CA 1
ATOM 793 C C . ALA A 1 98 ? -12.324 -0.345 12.995 1.00 94.56 98 ALA A C 1
ATOM 795 O O . ALA A 1 98 ? -12.058 -1.103 13.928 1.00 94.56 98 ALA A O 1
ATOM 796 N N . LEU A 1 99 ? -11.374 0.198 12.224 1.00 92.62 99 LEU A N 1
ATOM 797 C CA . LEU A 1 99 ? -9.946 -0.022 12.442 1.00 92.62 99 LEU A CA 1
ATOM 798 C C . LEU A 1 99 ? -9.503 0.518 13.808 1.00 92.62 99 LEU A C 1
ATOM 800 O O . LEU A 1 99 ? -8.849 -0.198 14.558 1.00 92.62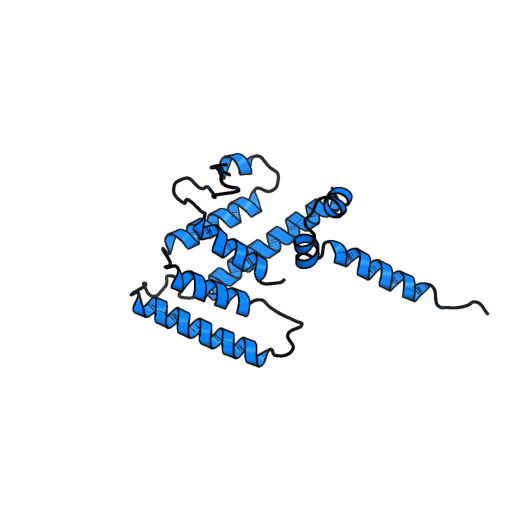 99 LEU A O 1
ATOM 804 N N . GLN A 1 100 ? -9.885 1.750 14.159 1.00 90.50 100 GLN A N 1
ATOM 805 C CA . GLN A 1 100 ? -9.562 2.348 15.460 1.00 90.50 100 GLN A CA 1
ATOM 806 C C . GLN A 1 100 ? -10.111 1.513 16.621 1.00 90.50 100 GLN A C 1
ATOM 808 O O . GLN A 1 100 ? -9.382 1.222 17.568 1.00 90.50 100 GLN A O 1
ATOM 813 N N . HIS A 1 101 ? -11.365 1.072 16.521 1.00 91.00 101 HIS A N 1
ATOM 814 C CA . HIS A 1 101 ? -11.991 0.218 17.523 1.00 91.00 101 HIS A CA 1
ATOM 815 C C . HIS A 1 101 ? -11.268 -1.129 17.663 1.00 91.00 101 HIS A C 1
ATOM 817 O O . HIS A 1 101 ? -11.021 -1.583 18.779 1.00 91.00 101 HIS A O 1
ATOM 823 N N . LEU A 1 102 ? -10.891 -1.768 16.549 1.00 92.12 102 LEU A N 1
ATOM 824 C CA . LEU A 1 102 ? -10.169 -3.040 16.580 1.00 92.12 102 LEU A CA 1
ATOM 825 C C . LEU A 1 102 ? -8.774 -2.894 17.208 1.00 92.12 102 LEU A C 1
ATOM 827 O O . LEU A 1 102 ? -8.397 -3.710 18.047 1.00 92.12 102 LEU A O 1
ATOM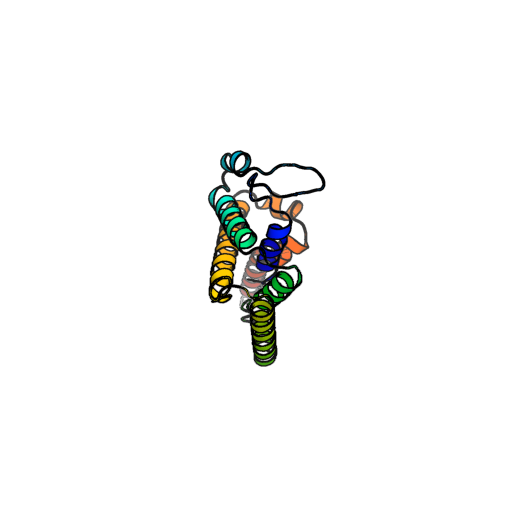 831 N N . LEU A 1 103 ? -8.036 -1.838 16.859 1.00 89.88 103 LEU A N 1
ATOM 832 C CA . LEU A 1 103 ? -6.724 -1.553 17.449 1.00 89.88 103 LEU A CA 1
ATOM 833 C C . LEU A 1 103 ? -6.830 -1.304 18.960 1.00 89.88 103 LEU A C 1
ATOM 835 O O . LEU A 1 103 ? -6.013 -1.814 19.727 1.00 89.88 103 LEU A O 1
ATOM 839 N N . HIS A 1 104 ? -7.854 -0.565 19.393 1.00 88.44 104 HIS A N 1
ATOM 840 C CA . HIS A 1 104 ? -8.108 -0.323 20.811 1.00 88.44 104 HIS A CA 1
ATOM 841 C C . HIS A 1 104 ? -8.467 -1.618 21.553 1.00 88.44 104 HIS A C 1
ATOM 843 O O . HIS A 1 104 ? -7.882 -1.918 22.593 1.00 88.44 104 HIS A O 1
ATOM 849 N N . LYS A 1 105 ? -9.364 -2.434 20.983 1.00 91.00 105 LYS A N 1
ATOM 850 C CA . LYS A 1 105 ? -9.738 -3.752 21.520 1.00 91.00 105 LYS A CA 1
ATOM 851 C C . LYS A 1 105 ? -8.519 -4.660 21.712 1.00 91.00 105 LYS A C 1
ATOM 853 O O . LYS A 1 105 ? -8.436 -5.365 22.713 1.00 91.00 105 LYS A O 1
ATOM 858 N N . ASN A 1 106 ? -7.566 -4.610 20.785 1.00 89.50 106 ASN A N 1
ATOM 859 C CA . ASN A 1 106 ? -6.327 -5.386 20.839 1.00 89.50 106 ASN A CA 1
ATOM 860 C C . ASN A 1 106 ? -5.232 -4.733 21.703 1.00 89.50 106 ASN A C 1
ATOM 862 O O . ASN A 1 106 ? -4.079 -5.155 21.642 1.00 89.50 106 ASN A O 1
ATOM 866 N N . GLN A 1 107 ? -5.573 -3.705 22.494 1.00 86.50 107 GLN A N 1
ATOM 867 C CA . GLN A 1 107 ? -4.671 -3.004 23.416 1.00 86.50 107 GLN A CA 1
ATOM 868 C C . GLN A 1 107 ? -3.391 -2.497 22.735 1.00 86.50 107 GLN A C 1
ATOM 870 O O . GLN A 1 107 ? -2.310 -2.450 23.331 1.00 86.50 107 GLN A O 1
ATOM 875 N N . ARG A 1 108 ? -3.488 -2.119 21.454 1.00 83.19 108 ARG A N 1
ATOM 876 C CA . ARG A 1 108 ? -2.366 -1.512 20.738 1.00 83.19 108 ARG A CA 1
ATOM 877 C C . ARG A 1 108 ? -2.020 -0.190 21.414 1.00 83.19 108 ARG A C 1
ATOM 879 O O . ARG A 1 108 ? -2.913 0.596 21.715 1.00 83.19 108 ARG A O 1
ATOM 886 N N . ARG A 1 109 ? -0.723 0.080 21.619 1.00 70.12 109 ARG A N 1
ATOM 887 C CA . ARG A 1 109 ? -0.273 1.384 22.135 1.00 70.12 109 ARG A CA 1
ATOM 888 C C . ARG A 1 109 ? -0.835 2.505 21.262 1.00 70.12 109 ARG A C 1
ATOM 890 O O . ARG A 1 109 ? -0.681 2.455 20.034 1.00 70.12 109 ARG A O 1
ATOM 897 N N . ASP A 1 110 ? -1.400 3.526 21.902 1.00 59.69 110 ASP A N 1
ATOM 898 C CA . ASP A 1 110 ? -1.774 4.780 21.253 1.00 59.69 110 ASP A CA 1
ATOM 899 C C . ASP A 1 110 ? -0.552 5.336 20.514 1.00 59.69 110 ASP A C 1
ATOM 901 O O . ASP A 1 110 ? 0.427 5.763 21.121 1.00 59.69 110 ASP A O 1
ATOM 905 N N . GLY A 1 111 ? -0.548 5.233 19.184 1.00 60.56 111 GLY A N 1
ATOM 906 C CA . GLY A 1 111 ? 0.629 5.582 18.383 1.00 60.56 111 GLY A CA 1
ATOM 907 C C . GLY A 1 111 ? 0.934 4.642 17.225 1.00 60.56 111 GLY A C 1
ATOM 908 O O . GLY A 1 111 ? 1.382 5.105 16.180 1.00 60.56 111 GLY A O 1
ATOM 909 N N . LEU A 1 112 ? 0.672 3.339 17.372 1.00 64.69 112 LEU A N 1
ATOM 910 C CA . LEU A 1 112 ? 1.201 2.321 16.449 1.00 64.69 112 LEU A CA 1
ATOM 911 C C . LEU A 1 112 ? 0.675 2.481 15.008 1.00 64.69 112 LEU A C 1
ATOM 913 O O . LEU A 1 112 ? 1.416 2.357 14.036 1.00 64.69 112 LEU A O 1
ATOM 917 N N . LEU A 1 113 ? -0.601 2.848 14.890 1.00 66.50 113 LEU A N 1
ATOM 918 C CA . LEU A 1 113 ? -1.261 3.313 13.667 1.00 66.50 113 LEU A CA 1
ATOM 919 C C . LEU A 1 113 ? -2.034 4.615 13.932 1.00 66.50 113 LEU A C 1
ATOM 921 O O . LEU A 1 113 ? -3.055 4.866 13.301 1.00 66.50 113 LEU A O 1
ATOM 925 N N . SER A 1 114 ? -1.581 5.456 14.870 1.00 58.50 114 SER A N 1
ATOM 926 C CA . SER A 1 114 ? -2.333 6.651 15.313 1.00 58.50 114 SER A CA 1
ATOM 927 C C . SER A 1 114 ? -2.625 7.654 14.195 1.00 58.50 114 SER A C 1
ATOM 929 O O . SER A 1 114 ? -3.515 8.492 14.326 1.00 58.50 114 SER A O 1
ATOM 931 N N . LYS A 1 115 ? -1.906 7.555 13.072 1.00 66.56 115 LYS A N 1
ATOM 932 C CA . LYS A 1 115 ? -2.191 8.268 11.826 1.00 66.56 115 LYS A CA 1
ATOM 933 C C . LYS A 1 115 ? -2.113 7.286 10.654 1.00 66.56 115 LYS A C 1
ATOM 935 O O . LYS A 1 115 ? -1.070 7.229 9.998 1.00 66.56 115 LYS A O 1
ATOM 940 N N . PRO A 1 116 ? -3.192 6.543 10.341 1.00 72.38 116 PRO A N 1
ATOM 941 C CA . PRO A 1 116 ? -3.254 5.689 9.150 1.00 72.38 116 PRO A CA 1
ATOM 942 C C . PRO A 1 116 ? -2.877 6.477 7.886 1.00 72.38 116 PRO A C 1
ATOM 944 O O . PRO A 1 116 ? -2.173 5.980 7.011 1.00 72.38 116 PRO A O 1
ATOM 947 N N . SER A 1 117 ? -3.228 7.766 7.868 1.00 73.75 117 SER A N 1
ATOM 948 C CA . SER A 1 117 ? -2.876 8.746 6.841 1.00 73.75 117 SER A CA 1
ATOM 949 C C . SER A 1 117 ? -1.368 8.895 6.594 1.00 73.75 117 SER A C 1
ATOM 951 O O . SER A 1 117 ? -0.967 9.181 5.471 1.00 73.75 117 SER A O 1
ATOM 953 N N . CYS A 1 118 ? -0.516 8.683 7.604 1.00 79.69 118 CYS A N 1
ATOM 954 C CA . CYS A 1 118 ? 0.941 8.731 7.442 1.00 79.69 118 CYS A CA 1
ATOM 955 C C . CYS A 1 118 ? 1.443 7.539 6.615 1.00 79.69 118 CYS A C 1
ATOM 957 O O . CYS A 1 118 ? 2.198 7.717 5.662 1.00 79.69 118 CYS A O 1
ATOM 959 N N . LYS A 1 119 ? 0.949 6.327 6.907 1.00 85.81 119 LYS A N 1
ATOM 960 C CA . LYS A 1 119 ? 1.266 5.133 6.108 1.00 85.81 119 LYS A CA 1
ATOM 961 C C . LYS A 1 119 ? 0.713 5.244 4.689 1.00 85.81 119 LYS A C 1
ATOM 963 O O . LYS A 1 119 ? 1.403 4.869 3.747 1.00 85.81 119 LYS A O 1
ATOM 968 N N . VAL A 1 120 ? -0.480 5.823 4.529 1.00 88.50 120 VAL A N 1
ATOM 969 C CA . VAL A 1 120 ? -1.041 6.153 3.209 1.00 88.50 120 VAL A CA 1
ATOM 970 C C . VAL A 1 120 ? -0.127 7.119 2.443 1.00 88.50 120 VAL A C 1
ATOM 972 O O . VAL A 1 120 ? 0.133 6.900 1.266 1.00 88.50 120 VAL A O 1
ATOM 975 N N . ALA A 1 121 ? 0.430 8.150 3.087 1.00 89.00 121 ALA A N 1
ATOM 976 C CA . ALA A 1 121 ? 1.376 9.060 2.433 1.00 89.00 121 ALA A CA 1
ATOM 977 C C . ALA A 1 121 ? 2.659 8.342 1.969 1.00 89.00 121 ALA A C 1
ATOM 979 O O . ALA A 1 121 ? 3.120 8.572 0.850 1.00 89.00 121 ALA A O 1
ATOM 980 N N . THR A 1 122 ? 3.203 7.429 2.781 1.00 91.94 122 THR A N 1
ATOM 981 C CA . THR A 1 122 ? 4.339 6.586 2.373 1.00 91.94 122 THR A CA 1
ATOM 982 C C . THR A 1 122 ? 3.985 5.705 1.172 1.00 91.94 122 THR A C 1
ATOM 984 O O . THR A 1 122 ? 4.744 5.661 0.209 1.00 91.94 122 THR A O 1
ATOM 987 N N . LEU A 1 123 ? 2.818 5.053 1.184 1.00 92.81 123 LEU A N 1
ATOM 988 C CA . LEU A 1 123 ? 2.338 4.222 0.073 1.00 92.81 123 LEU A CA 1
ATOM 989 C C . LEU A 1 123 ? 2.186 5.019 -1.228 1.00 92.81 123 LEU A C 1
ATOM 991 O O . LEU A 1 123 ? 2.617 4.553 -2.285 1.00 92.81 123 LEU A O 1
ATOM 995 N N . ARG A 1 124 ? 1.664 6.248 -1.147 1.00 91.19 124 ARG A N 1
ATOM 996 C CA . ARG A 1 124 ? 1.585 7.163 -2.293 1.00 91.19 124 ARG A CA 1
ATOM 997 C C . ARG A 1 124 ? 2.967 7.489 -2.848 1.00 91.19 124 ARG A C 1
ATOM 999 O O . ARG A 1 124 ? 3.162 7.415 -4.056 1.00 91.19 124 ARG A O 1
ATOM 1006 N N . SER A 1 125 ? 3.944 7.772 -1.983 1.00 92.19 125 SER A N 1
ATOM 1007 C CA . SER A 1 125 ? 5.332 8.012 -2.404 1.00 92.19 125 SER A CA 1
ATOM 1008 C C . SER A 1 125 ? 5.948 6.798 -3.115 1.00 92.19 125 SER A C 1
ATOM 1010 O O . SER A 1 125 ? 6.595 6.961 -4.151 1.00 92.19 125 SER A O 1
ATOM 1012 N N . LEU A 1 126 ? 5.694 5.579 -2.624 1.00 93.00 126 LEU A N 1
ATOM 1013 C CA . LEU A 1 126 ? 6.130 4.346 -3.292 1.00 93.00 126 LEU A CA 1
ATOM 1014 C C . LEU A 1 126 ? 5.486 4.182 -4.672 1.00 93.00 126 LEU A C 1
ATOM 1016 O O . LEU A 1 126 ? 6.172 3.830 -5.631 1.00 93.00 126 LEU A O 1
ATOM 1020 N N . CYS A 1 127 ? 4.186 4.463 -4.792 1.00 91.31 127 CYS A N 1
ATOM 1021 C CA . CYS A 1 127 ? 3.475 4.388 -6.068 1.00 91.31 127 CYS A CA 1
ATOM 1022 C C . CYS A 1 127 ? 3.991 5.418 -7.079 1.00 91.31 127 CYS A C 1
ATOM 1024 O O . CYS A 1 127 ? 4.188 5.070 -8.244 1.00 91.31 127 CYS A O 1
ATOM 1026 N N . THR A 1 128 ? 4.273 6.648 -6.641 1.00 90.62 128 THR A N 1
ATOM 1027 C CA . THR A 1 128 ? 4.892 7.683 -7.483 1.00 90.62 128 THR A CA 1
ATOM 1028 C C . THR A 1 128 ? 6.259 7.231 -7.987 1.00 90.62 128 THR A C 1
ATOM 1030 O O . THR A 1 128 ? 6.500 7.240 -9.191 1.00 90.62 128 THR A O 1
ATOM 1033 N N . ARG A 1 129 ? 7.126 6.729 -7.100 1.00 91.00 129 ARG A N 1
ATOM 1034 C CA . ARG A 1 129 ? 8.455 6.237 -7.488 1.00 91.00 129 ARG A CA 1
ATOM 1035 C C . ARG A 1 129 ? 8.372 5.035 -8.435 1.00 91.00 129 ARG A C 1
ATOM 1037 O O . ARG A 1 129 ? 9.142 4.935 -9.386 1.00 91.00 129 ARG A O 1
ATOM 1044 N N . HIS A 1 130 ? 7.411 4.134 -8.227 1.00 91.25 130 HIS A N 1
ATOM 1045 C CA . HIS A 1 130 ? 7.127 3.063 -9.183 1.00 91.25 130 HIS A CA 1
ATOM 1046 C C . HIS A 1 130 ? 6.745 3.621 -10.561 1.00 91.25 130 HIS A C 1
ATOM 1048 O O . HIS A 1 130 ? 7.270 3.154 -11.571 1.00 91.25 130 HIS A O 1
ATOM 1054 N N . ALA A 1 131 ? 5.871 4.629 -10.618 1.00 89.44 131 ALA A N 1
ATOM 1055 C CA . ALA A 1 131 ? 5.481 5.263 -11.874 1.00 89.44 131 ALA A CA 1
ATOM 1056 C C . ALA A 1 131 ? 6.670 5.942 -12.579 1.00 89.44 131 ALA A C 1
ATOM 1058 O O . ALA A 1 131 ? 6.813 5.796 -13.791 1.00 89.44 131 ALA A O 1
ATOM 1059 N N . GLU A 1 132 ? 7.555 6.611 -11.836 1.00 89.31 132 GLU A N 1
ATOM 1060 C CA . GLU A 1 132 ? 8.791 7.208 -12.362 1.00 89.31 132 GLU A CA 1
ATOM 1061 C C . GLU A 1 132 ? 9.717 6.151 -12.977 1.00 89.31 132 GLU A C 1
ATOM 1063 O O . GLU A 1 132 ? 10.165 6.300 -14.116 1.00 89.31 132 GLU A O 1
ATOM 1068 N N . LYS A 1 133 ? 9.960 5.042 -12.264 1.00 87.38 133 LYS A N 1
ATOM 1069 C CA . LYS A 1 133 ? 10.782 3.931 -12.772 1.00 87.38 133 LYS A CA 1
ATOM 1070 C C . LYS A 1 133 ? 10.160 3.268 -13.991 1.00 87.38 133 LYS A C 1
ATOM 1072 O O . LYS A 1 133 ? 10.871 2.970 -14.948 1.00 87.38 133 LYS A O 1
ATOM 1077 N N . LEU A 1 134 ? 8.843 3.071 -13.979 1.00 88.00 134 LEU A N 1
ATOM 1078 C CA . LEU A 1 134 ? 8.123 2.527 -15.121 1.00 88.00 134 LEU A CA 1
ATOM 1079 C C . LEU A 1 134 ? 8.232 3.459 -16.331 1.00 88.00 134 LEU A C 1
ATOM 1081 O O . LEU A 1 134 ? 8.511 2.976 -17.422 1.00 88.00 134 LEU A O 1
ATOM 1085 N N . SER A 1 135 ? 8.070 4.772 -16.139 1.00 87.06 135 SER A N 1
ATOM 1086 C CA . SER A 1 135 ? 8.216 5.790 -17.188 1.00 87.06 135 SER A CA 1
ATOM 1087 C C . SER A 1 135 ? 9.615 5.773 -17.812 1.00 87.06 135 SER A C 1
ATOM 1089 O O . SER A 1 135 ? 9.750 5.652 -19.030 1.00 87.06 135 SER A O 1
ATOM 1091 N N . ALA A 1 136 ? 10.663 5.776 -16.980 1.00 86.81 136 ALA A N 1
ATOM 1092 C CA . ALA A 1 136 ? 12.047 5.679 -17.442 1.00 86.81 136 ALA A CA 1
ATOM 1093 C C . ALA A 1 136 ? 12.316 4.370 -18.205 1.00 86.81 136 ALA A C 1
ATOM 1095 O O . ALA A 1 136 ? 12.978 4.379 -19.241 1.00 86.81 136 ALA A O 1
ATOM 1096 N N . PHE A 1 137 ? 11.763 3.246 -17.737 1.00 86.25 137 PHE A N 1
ATOM 1097 C CA . PHE A 1 137 ? 11.859 1.967 -18.439 1.00 86.25 137 PHE A CA 1
ATOM 1098 C C . PHE A 1 137 ? 11.158 2.010 -19.807 1.00 86.25 137 PHE A C 1
ATOM 1100 O O . PHE A 1 137 ? 11.695 1.481 -20.780 1.00 86.25 137 PHE A O 1
ATOM 1107 N N . ARG A 1 138 ? 10.006 2.692 -19.921 1.00 84.44 138 ARG A N 1
ATOM 1108 C CA . ARG A 1 138 ? 9.294 2.859 -21.205 1.00 84.44 138 ARG A CA 1
ATOM 1109 C C . ARG A 1 138 ? 10.103 3.619 -22.234 1.00 84.44 138 ARG A C 1
ATOM 1111 O O . ARG A 1 138 ? 10.095 3.227 -23.393 1.00 84.44 138 ARG A O 1
ATOM 1118 N N . ALA A 1 139 ? 10.786 4.677 -21.806 1.00 85.50 139 ALA A N 1
ATOM 1119 C CA . ALA A 1 139 ? 11.575 5.516 -22.699 1.00 85.50 139 ALA A CA 1
ATOM 1120 C C . ALA A 1 139 ? 12.709 4.738 -23.390 1.00 85.50 139 ALA A C 1
ATOM 1122 O O . ALA A 1 139 ? 13.126 5.114 -24.479 1.00 85.50 139 ALA A O 1
ATOM 1123 N N . VAL A 1 140 ? 13.190 3.654 -22.771 1.00 86.81 140 VAL A N 1
ATOM 1124 C CA . VAL A 1 140 ? 14.297 2.836 -23.293 1.00 86.81 140 VAL A CA 1
ATOM 1125 C C . VAL A 1 140 ? 13.807 1.543 -23.955 1.00 86.81 140 VAL A C 1
ATOM 1127 O O . VAL A 1 140 ? 14.427 1.069 -24.901 1.00 86.81 140 VAL A O 1
ATOM 1130 N N . TYR A 1 141 ? 12.701 0.962 -23.480 1.00 86.00 141 TYR A N 1
ATOM 1131 C CA . TYR A 1 141 ? 12.251 -0.382 -23.866 1.00 86.00 141 TYR A CA 1
ATOM 1132 C C . TYR A 1 141 ? 10.771 -0.429 -24.288 1.00 86.00 141 TYR A C 1
ATOM 1134 O O . TYR A 1 141 ? 10.036 -1.336 -23.885 1.00 86.00 141 TYR A O 1
ATOM 1142 N N . SER A 1 142 ? 10.313 0.531 -25.098 1.00 81.44 142 SER A N 1
ATOM 1143 C CA . SER A 1 142 ? 8.915 0.636 -25.559 1.00 81.44 142 SER A CA 1
ATOM 1144 C C . SER A 1 142 ? 8.360 -0.674 -26.136 1.00 81.44 142 SER A C 1
ATOM 1146 O O . SER A 1 142 ? 7.271 -1.110 -25.756 1.00 81.44 142 SER A O 1
ATOM 1148 N N . ASP A 1 143 ? 9.140 -1.358 -26.973 1.00 81.12 143 ASP A N 1
ATOM 1149 C CA . ASP A 1 143 ? 8.711 -2.572 -27.685 1.00 81.12 143 ASP A CA 1
ATOM 1150 C C . ASP A 1 143 ? 8.529 -3.770 -26.740 1.00 81.12 143 ASP A C 1
ATOM 1152 O O . ASP A 1 143 ? 7.642 -4.617 -26.911 1.00 81.12 143 ASP A O 1
ATOM 1156 N N . VAL A 1 144 ? 9.352 -3.828 -25.689 1.00 81.19 144 VAL A N 1
ATOM 1157 C CA . VAL A 1 144 ? 9.279 -4.866 -24.651 1.00 81.19 144 VAL A CA 1
ATOM 1158 C C . VAL A 1 144 ? 8.000 -4.706 -23.845 1.00 81.19 144 VAL A C 1
ATOM 1160 O O . VAL A 1 144 ? 7.353 -5.693 -23.498 1.00 81.19 144 VAL A O 1
ATOM 1163 N N . ILE A 1 145 ? 7.610 -3.468 -23.561 1.00 77.75 145 ILE A N 1
ATOM 1164 C CA . ILE A 1 145 ? 6.409 -3.186 -22.788 1.00 77.75 145 ILE A CA 1
ATOM 1165 C C . ILE A 1 145 ? 5.153 -3.577 -23.571 1.00 77.75 145 ILE A C 1
ATOM 1167 O O . ILE A 1 145 ? 4.277 -4.241 -23.017 1.00 77.75 145 ILE A O 1
ATOM 1171 N N . GLY A 1 146 ? 5.072 -3.229 -24.858 1.00 75.44 146 GLY A N 1
ATOM 1172 C CA . GLY A 1 146 ? 3.923 -3.585 -25.694 1.00 75.44 146 GLY A CA 1
ATOM 1173 C C . GLY A 1 146 ? 3.695 -5.099 -25.765 1.00 75.44 146 GLY A C 1
ATOM 1174 O O . GLY A 1 146 ? 2.565 -5.570 -25.589 1.00 75.44 146 GLY A O 1
ATOM 1175 N N . SER A 1 147 ? 4.778 -5.862 -25.936 1.00 81.50 147 SER A N 1
ATOM 1176 C CA . SER A 1 147 ? 4.737 -7.306 -26.194 1.00 81.50 147 SER A CA 1
ATOM 1177 C C . SER A 1 147 ? 4.771 -8.195 -24.945 1.00 81.50 147 SER A C 1
ATOM 1179 O O . SER A 1 147 ? 4.113 -9.232 -24.932 1.00 81.50 147 SER A O 1
ATOM 1181 N N . ARG A 1 148 ? 5.518 -7.827 -23.893 1.00 85.75 148 ARG A N 1
ATOM 1182 C CA . ARG A 1 148 ? 5.802 -8.728 -22.757 1.00 85.75 148 ARG A CA 1
ATOM 1183 C C . ARG A 1 148 ? 5.057 -8.397 -21.472 1.00 85.75 148 ARG A C 1
ATOM 1185 O O . ARG A 1 148 ? 4.991 -9.248 -20.588 1.00 85.75 148 ARG A O 1
ATOM 1192 N N . PHE A 1 149 ? 4.526 -7.184 -21.321 1.00 85.94 149 PHE A N 1
ATOM 1193 C CA . PHE A 1 149 ? 3.859 -6.818 -20.072 1.00 85.94 149 PHE A CA 1
ATOM 1194 C C . PHE A 1 149 ? 2.445 -7.418 -20.015 1.00 85.94 149 PHE A C 1
ATOM 1196 O O . PHE A 1 149 ? 1.720 -7.358 -21.015 1.00 85.94 149 PHE A O 1
ATOM 1203 N N . PRO A 1 150 ? 2.011 -7.949 -18.853 1.00 89.31 150 PRO A N 1
ATOM 1204 C CA . PRO A 1 150 ? 0.664 -8.490 -18.694 1.00 89.31 150 PRO A CA 1
ATOM 1205 C C . PRO A 1 150 ? -0.427 -7.453 -19.025 1.00 89.31 150 PRO A C 1
ATOM 1207 O O . PRO A 1 150 ? -0.288 -6.294 -18.620 1.00 89.31 150 PRO A O 1
ATOM 1210 N N . PRO A 1 151 ? -1.536 -7.836 -19.690 1.00 87.50 151 PRO A N 1
ATOM 1211 C CA . PRO A 1 151 ? -2.584 -6.898 -20.112 1.00 87.50 151 PRO A CA 1
ATOM 1212 C C . PRO A 1 151 ? -3.133 -6.009 -18.985 1.00 87.50 151 PRO A C 1
ATOM 1214 O O . PRO A 1 151 ? -3.185 -4.793 -19.142 1.00 87.50 151 PRO A O 1
ATOM 1217 N N . LEU A 1 152 ? -3.440 -6.583 -17.818 1.00 87.88 152 LEU A N 1
ATOM 1218 C CA . LEU A 1 152 ? -3.977 -5.830 -16.677 1.00 87.88 152 LEU A CA 1
ATOM 1219 C C . LEU A 1 152 ? -2.974 -4.813 -16.109 1.00 87.88 152 LEU A C 1
ATOM 1221 O O . LEU A 1 152 ? -3.349 -3.713 -15.714 1.00 87.88 152 LEU A O 1
ATOM 1225 N N . TYR A 1 153 ? -1.682 -5.154 -16.087 1.00 88.12 153 TYR A N 1
ATOM 1226 C CA . TYR A 1 153 ? -0.646 -4.211 -15.660 1.00 88.12 153 TYR A CA 1
ATOM 1227 C C . TYR A 1 153 ? -0.571 -3.025 -16.632 1.00 88.12 153 TYR A C 1
ATOM 1229 O O . TYR A 1 153 ? -0.429 -1.874 -16.215 1.00 88.12 153 TYR A O 1
ATOM 1237 N N . LYS A 1 154 ? -0.710 -3.298 -17.935 1.00 86.00 154 LYS A N 1
ATOM 1238 C CA . LYS A 1 154 ? -0.734 -2.260 -18.967 1.00 86.00 154 LYS A CA 1
ATOM 1239 C C . LYS A 1 154 ? -1.903 -1.294 -18.797 1.00 86.00 154 LYS A C 1
ATOM 1241 O O . LYS A 1 154 ? -1.709 -0.086 -18.917 1.00 86.00 154 LYS A O 1
ATOM 1246 N N . GLU A 1 155 ? -3.076 -1.820 -18.473 1.00 85.19 155 GLU A N 1
ATOM 1247 C CA . GLU A 1 155 ? -4.278 -1.035 -18.202 1.00 85.19 155 GLU A CA 1
ATOM 1248 C C . GLU A 1 155 ? -4.123 -0.162 -16.946 1.00 85.19 155 GLU A C 1
ATOM 1250 O O . GLU A 1 155 ? -4.256 1.058 -17.017 1.00 85.19 155 GLU A O 1
ATOM 1255 N N . LEU A 1 156 ? -3.743 -0.762 -15.812 1.00 84.19 156 LEU A N 1
ATOM 1256 C CA . LEU A 1 156 ? -3.661 -0.074 -14.518 1.00 84.19 156 LEU A CA 1
ATOM 1257 C C . LEU A 1 156 ? -2.639 1.067 -14.481 1.00 84.19 156 LEU A C 1
ATOM 1259 O O . LEU A 1 156 ? -2.849 2.063 -13.786 1.00 84.19 156 LEU A O 1
ATOM 1263 N N . PHE A 1 157 ? -1.527 0.925 -15.202 1.00 85.00 157 PHE A N 1
ATOM 1264 C CA . PHE A 1 157 ? -0.446 1.911 -15.206 1.00 85.00 157 PHE A CA 1
ATOM 1265 C C . PHE A 1 157 ? -0.371 2.719 -16.502 1.00 85.00 157 PHE A C 1
ATOM 1267 O O . PHE A 1 157 ? 0.633 3.389 -16.748 1.00 85.00 157 PHE A O 1
ATOM 1274 N N . GLY A 1 158 ? -1.408 2.667 -17.341 1.00 69.88 158 GLY A N 1
ATOM 1275 C CA . GLY A 1 158 ? -1.505 3.497 -18.540 1.00 69.88 158 GLY A CA 1
ATOM 1276 C C . GLY A 1 158 ? -0.372 3.260 -19.534 1.00 69.88 158 GLY A C 1
ATOM 1277 O O . GLY A 1 158 ? 0.179 4.202 -20.100 1.00 69.88 158 GLY A O 1
ATOM 1278 N N . VAL A 1 159 ? 0.025 2.002 -19.729 1.00 58.28 159 VAL A N 1
ATOM 1279 C CA . VAL A 1 159 ? 0.962 1.603 -20.793 1.00 58.28 159 VAL A CA 1
ATOM 1280 C C . VAL A 1 159 ? 0.400 1.920 -22.182 1.00 58.28 159 VAL A C 1
ATOM 1282 O O . VAL A 1 159 ? 1.169 2.214 -23.087 1.00 58.28 159 VAL A O 1
ATOM 1285 N N . ASN A 1 160 ? -0.926 1.970 -22.318 1.00 47.09 160 ASN A N 1
ATOM 1286 C CA . ASN A 1 160 ? -1.609 2.245 -23.585 1.00 47.09 160 ASN A CA 1
ATOM 1287 C C . ASN A 1 160 ? -2.114 3.704 -23.703 1.00 47.09 160 ASN A C 1
ATOM 1289 O O . ASN A 1 160 ? -2.617 4.117 -24.747 1.00 47.09 160 ASN A O 1
ATOM 1293 N N . SER A 1 161 ? -2.018 4.509 -22.637 1.00 45.69 161 SER A N 1
ATOM 1294 C CA . SER A 1 161 ? -2.705 5.812 -22.555 1.00 45.69 161 SER A CA 1
ATOM 1295 C C . SER A 1 161 ? -2.034 6.927 -23.362 1.00 45.69 161 SER A C 1
ATOM 1297 O O . SER A 1 161 ? -2.675 7.931 -23.658 1.00 45.69 161 SER A O 1
ATOM 1299 N N . GLN A 1 162 ? -0.772 6.756 -23.765 1.00 42.41 162 GLN A N 1
ATOM 1300 C CA . GLN A 1 162 ? -0.076 7.737 -24.604 1.00 42.41 162 GLN A CA 1
ATOM 1301 C C . GLN A 1 162 ? -0.411 7.576 -26.100 1.00 42.41 162 GLN A C 1
ATOM 1303 O O . GLN A 1 162 ? -0.415 8.565 -26.827 1.00 42.41 162 GLN A O 1
ATOM 1308 N N . GLU A 1 163 ? -0.794 6.372 -26.547 1.00 40.47 163 GLU A N 1
ATOM 1309 C CA . GLU A 1 163 ? -1.264 6.125 -27.923 1.00 40.47 163 GLU A CA 1
ATOM 1310 C C . GLU A 1 163 ? -2.693 6.629 -28.170 1.00 40.47 163 GLU A C 1
ATOM 1312 O O . GLU A 1 163 ? -3.072 6.933 -29.299 1.00 40.47 163 GLU A O 1
ATOM 1317 N N . THR A 1 164 ? -3.504 6.738 -27.115 1.00 39.53 164 THR A N 1
ATOM 1318 C CA . THR A 1 164 ? -4.901 7.184 -27.252 1.00 39.53 164 THR A CA 1
ATOM 1319 C C . THR A 1 164 ? -4.983 8.709 -27.409 1.00 39.53 164 THR A C 1
ATOM 1321 O O . THR A 1 164 ? -5.810 9.210 -28.165 1.00 39.53 164 THR A O 1
ATOM 1324 N N . LEU A 1 165 ? -4.071 9.457 -26.774 1.00 40.22 165 LEU A N 1
ATOM 1325 C CA . LEU A 1 165 ? -3.988 10.915 -26.925 1.00 40.22 165 LEU A CA 1
ATOM 1326 C C . LEU A 1 165 ? -3.346 11.341 -28.254 1.00 40.22 165 LEU A C 1
ATOM 1328 O O . LEU A 1 165 ? -3.762 12.348 -28.821 1.00 40.22 165 LEU A O 1
ATOM 1332 N N . SER A 1 166 ? -2.390 10.574 -28.791 1.00 37.72 166 SER A N 1
ATOM 1333 C CA . SER A 1 166 ? -1.808 10.860 -30.110 1.00 37.72 166 SER A CA 1
ATOM 1334 C C . SER A 1 166 ? -2.770 10.545 -31.263 1.00 37.72 166 SER A C 1
ATOM 1336 O O . SER A 1 166 ? -2.794 11.278 -32.250 1.00 37.72 166 SER A O 1
ATOM 1338 N N . ARG A 1 167 ? -3.630 9.522 -31.129 1.00 41.09 167 ARG A N 1
ATOM 1339 C CA . ARG A 1 167 ? -4.709 9.246 -32.097 1.00 41.09 167 ARG A CA 1
ATOM 1340 C C . ARG A 1 167 ? -5.807 10.314 -32.084 1.00 41.09 167 ARG A C 1
ATOM 1342 O O . ARG A 1 167 ? -6.187 10.783 -33.151 1.00 41.09 167 ARG A O 1
ATOM 1349 N N . ALA A 1 168 ? -6.234 10.772 -30.905 1.00 43.81 168 ALA A N 1
ATOM 1350 C CA . ALA A 1 168 ? -7.240 11.834 -30.787 1.00 43.81 168 ALA A CA 1
ATOM 1351 C C . ALA A 1 168 ? -6.764 13.189 -31.365 1.00 43.81 168 ALA A C 1
ATOM 1353 O O . ALA A 1 168 ? -7.551 13.934 -31.952 1.00 43.81 168 ALA A O 1
ATOM 1354 N N . PHE A 1 169 ? -5.467 13.504 -31.264 1.00 42.12 169 PHE A N 1
ATOM 1355 C CA . PHE A 1 169 ? -4.902 14.733 -31.842 1.00 42.12 169 PHE A CA 1
ATOM 1356 C C . PHE A 1 169 ? -4.788 14.683 -33.380 1.00 42.12 169 PHE A C 1
ATOM 1358 O O . PHE A 1 169 ? -4.953 15.704 -34.054 1.00 42.12 169 PHE A O 1
ATOM 1365 N N . ASN A 1 170 ? -4.570 13.494 -33.949 1.00 42.25 170 ASN A N 1
ATOM 1366 C CA . ASN A 1 170 ? -4.447 13.297 -35.397 1.00 42.25 170 ASN A CA 1
ATOM 1367 C C . ASN A 1 170 ? -5.807 13.238 -36.116 1.00 42.25 170 ASN A C 1
ATOM 1369 O O . ASN A 1 170 ? -5.914 13.668 -37.262 1.00 42.25 170 ASN A O 1
ATOM 1373 N N . GLU A 1 171 ? -6.869 12.780 -35.450 1.00 45.56 171 GLU A N 1
ATOM 1374 C CA . GLU A 1 171 ? -8.225 12.815 -36.023 1.00 45.56 171 GLU A CA 1
ATOM 1375 C C . GLU A 1 171 ? -8.797 14.242 -36.080 1.00 45.56 171 GLU A C 1
ATOM 1377 O O . GLU A 1 171 ? -9.522 14.577 -37.015 1.00 45.56 171 GLU A O 1
ATOM 1382 N N . THR A 1 172 ? -8.386 15.128 -35.166 1.00 46.47 172 THR A N 1
ATOM 1383 C CA . THR A 1 172 ? -8.868 16.524 -35.117 1.00 46.47 172 THR A CA 1
ATOM 1384 C C . THR A 1 172 ? -8.210 17.426 -36.178 1.00 46.47 172 THR A C 1
ATOM 1386 O O . THR A 1 172 ? -8.765 18.455 -36.553 1.00 46.47 172 THR A O 1
ATOM 1389 N N . THR A 1 173 ? -7.042 17.047 -36.711 1.00 47.78 173 THR A N 1
ATOM 1390 C CA . THR A 1 173 ? -6.272 17.849 -37.688 1.00 47.78 173 THR A CA 1
ATOM 1391 C C . THR A 1 173 ? -6.504 17.455 -39.153 1.00 47.78 173 THR A C 1
ATOM 1393 O O . THR A 1 173 ? -6.045 18.158 -40.049 1.00 47.78 173 THR A O 1
ATOM 1396 N N . SER A 1 174 ? -7.262 16.386 -39.422 1.00 47.59 174 SER A N 1
ATOM 1397 C CA . SER A 1 174 ? -7.576 15.921 -40.788 1.00 47.59 174 SER A CA 1
ATOM 1398 C C . SER A 1 174 ? -8.904 16.457 -41.359 1.00 47.59 174 SER A C 1
ATOM 1400 O O . SER A 1 174 ? -9.266 16.153 -42.495 1.00 47.59 174 SER A O 1
ATOM 1402 N N . GLY A 1 175 ? -9.630 17.273 -40.586 1.00 50.56 175 GLY A N 1
ATOM 1403 C CA . GLY A 1 175 ? -11.001 17.701 -40.868 1.00 50.56 175 GLY A CA 1
ATOM 1404 C C . GLY A 1 175 ? -11.182 19.167 -41.269 1.00 50.56 175 GLY A C 1
ATOM 1405 O O . GLY A 1 175 ? -12.130 19.786 -40.803 1.00 50.56 175 GLY A O 1
ATOM 1406 N N . THR A 1 176 ? -10.336 19.743 -42.125 1.00 43.84 176 THR A N 1
ATOM 1407 C CA . THR A 1 176 ? -10.671 20.995 -42.835 1.00 43.84 176 THR A CA 1
ATOM 1408 C C . THR A 1 176 ? -10.309 20.885 -44.311 1.00 43.84 176 THR A C 1
ATOM 1410 O O . THR A 1 176 ? -9.161 20.970 -44.737 1.00 43.84 176 THR A O 1
ATOM 1413 N N . ARG A 1 177 ? -11.365 20.633 -45.085 1.00 43.81 177 ARG A N 1
ATOM 1414 C CA . ARG A 1 177 ? -11.417 20.521 -46.539 1.00 43.81 177 ARG A CA 1
ATOM 1415 C C . ARG A 1 177 ? -11.010 21.850 -47.185 1.00 43.81 177 ARG A C 1
ATOM 1417 O O . ARG A 1 177 ? -11.480 22.907 -46.769 1.00 43.81 177 ARG A O 1
ATOM 1424 N N . SER A 1 178 ? -10.149 21.752 -48.193 1.00 42.97 178 SER A N 1
ATOM 1425 C CA . SER A 1 178 ? -9.768 22.816 -49.125 1.00 42.97 178 SER A CA 1
ATOM 1426 C C . SER A 1 178 ? -10.996 23.485 -49.774 1.00 42.97 178 SER A C 1
ATOM 1428 O O . SER A 1 178 ? -12.020 22.808 -49.911 1.00 42.97 178 SER A O 1
ATOM 1430 N N . PRO A 1 179 ? -10.902 24.774 -50.158 1.00 56.28 179 PRO A N 1
ATOM 1431 C CA . PRO A 1 179 ? -11.945 25.462 -50.921 1.00 56.28 179 PRO A CA 1
ATOM 1432 C C . PRO A 1 179 ? -12.142 24.869 -52.321 1.00 56.28 179 PRO A C 1
ATOM 1434 O O . PRO A 1 179 ? -11.166 24.311 -52.877 1.00 56.28 179 PRO A O 1
#

Secondary structure (DSSP, 8-state):
--THHHHHHHHHGGGEETTTTEE-BTTBB----HHHHTTSTTHHHHHHHHHHHHHHHTTT--HHHHHHHHHHHHHTS--TT-TTHHHHHHHHHHHHHHHHHHHHHTT--TTTTS-HHHHHHHHHHHHHHHHHHHHHHHHH-HHHHHHHS-HHHHHHTTSSHHHHHHHHHHHHTS-----

pLDDT: mean 77.53, std 17.13, range [37.72, 95.19]